Protein AF-A0A529M6H6-F1 (afdb_monomer)

Structure (mmCIF, N/CA/C/O backbone):
data_AF-A0A529M6H6-F1
#
_entry.id   AF-A0A529M6H6-F1
#
loop_
_atom_site.group_PDB
_atom_site.id
_atom_site.type_symbol
_atom_site.label_atom_id
_atom_site.label_alt_id
_atom_site.label_comp_id
_atom_site.label_asym_id
_atom_site.label_entity_id
_atom_site.label_seq_id
_atom_site.pdbx_PDB_ins_code
_atom_site.Cartn_x
_atom_site.Cartn_y
_atom_site.Cartn_z
_atom_site.occupancy
_atom_site.B_iso_or_equiv
_atom_site.auth_seq_id
_atom_site.auth_comp_id
_atom_site.auth_asym_id
_atom_site.auth_atom_id
_atom_site.pdbx_PDB_model_num
ATOM 1 N N . MET A 1 1 ? -3.872 4.250 39.320 1.00 46.34 1 MET A N 1
ATOM 2 C CA . MET A 1 1 ? -4.336 5.269 38.355 1.00 46.34 1 MET A CA 1
ATOM 3 C C . MET A 1 1 ? -3.209 5.560 37.369 1.00 46.34 1 MET A C 1
ATOM 5 O O . MET A 1 1 ? -2.452 6.499 37.569 1.00 46.34 1 MET A O 1
ATOM 9 N N . THR A 1 2 ? -3.024 4.729 36.340 1.00 52.19 2 THR A N 1
ATOM 10 C CA . THR A 1 2 ? -2.200 5.122 35.185 1.00 52.19 2 THR A CA 1
ATOM 11 C C . THR A 1 2 ? -2.924 6.279 34.513 1.00 52.19 2 THR A C 1
ATOM 13 O O . THR A 1 2 ? -4.027 6.103 34.002 1.00 52.19 2 THR A O 1
ATOM 16 N N . SER A 1 3 ? -2.361 7.476 34.642 1.00 50.75 3 SER A N 1
ATOM 17 C CA . SER A 1 3 ? -2.939 8.724 34.158 1.00 50.75 3 SER A CA 1
ATOM 18 C C . SER A 1 3 ? -3.350 8.577 32.693 1.00 50.75 3 SER A C 1
ATOM 20 O O . SER A 1 3 ? -2.564 8.108 31.871 1.00 50.75 3 SER A O 1
ATOM 22 N N . ALA A 1 4 ? -4.579 8.978 32.359 1.00 61.44 4 ALA A N 1
ATOM 23 C CA . ALA A 1 4 ? -5.117 8.929 30.996 1.00 61.44 4 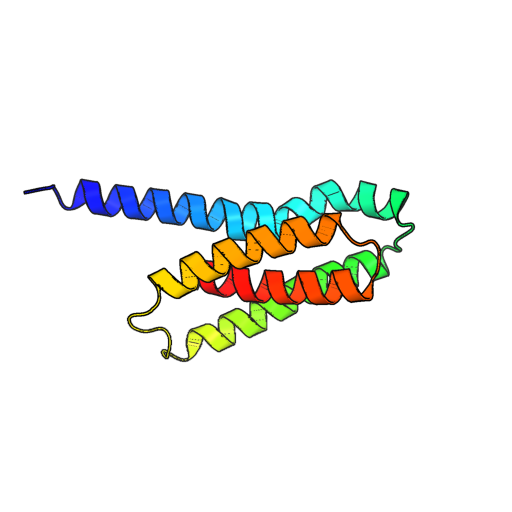ALA A CA 1
ATOM 24 C C . ALA A 1 4 ? -4.156 9.540 29.947 1.00 61.44 4 ALA A C 1
ATOM 26 O O . ALA A 1 4 ? -4.101 9.076 28.810 1.00 61.44 4 ALA A O 1
ATOM 27 N N . ASN A 1 5 ? -3.310 10.492 30.367 1.00 65.06 5 ASN A N 1
ATOM 28 C CA . ASN A 1 5 ? -2.222 11.075 29.577 1.00 65.06 5 ASN A CA 1
ATOM 29 C C . ASN A 1 5 ? -1.166 10.066 29.099 1.00 65.06 5 ASN A C 1
ATOM 31 O O . ASN A 1 5 ? -0.707 10.174 27.966 1.00 65.06 5 ASN A O 1
ATOM 35 N N . SER A 1 6 ? -0.776 9.077 29.913 1.00 67.31 6 SER A N 1
ATOM 36 C CA . SER A 1 6 ? 0.216 8.069 29.502 1.00 67.31 6 SER A CA 1
ATOM 37 C C . SER A 1 6 ? -0.331 7.175 28.387 1.00 67.31 6 SER A C 1
ATOM 39 O O . SER A 1 6 ? 0.386 6.834 27.448 1.00 67.31 6 SER A O 1
ATOM 41 N N . THR A 1 7 ? -1.622 6.846 28.448 1.00 82.25 7 THR A N 1
ATOM 42 C CA . THR A 1 7 ? -2.304 6.034 27.435 1.00 82.25 7 THR A CA 1
ATOM 43 C C . THR A 1 7 ? -2.513 6.812 26.134 1.00 82.25 7 THR A C 1
ATOM 45 O O . THR A 1 7 ? -2.234 6.280 25.061 1.00 82.25 7 THR A O 1
ATOM 48 N N . ALA A 1 8 ? -2.918 8.083 26.216 1.00 86.81 8 ALA A N 1
ATOM 49 C CA . ALA A 1 8 ? -3.062 8.948 25.044 1.00 86.81 8 ALA A CA 1
ATOM 50 C C . ALA A 1 8 ? -1.725 9.154 24.313 1.00 86.81 8 ALA A C 1
ATOM 52 O O . ALA A 1 8 ? -1.654 8.992 23.096 1.00 86.81 8 ALA A O 1
ATOM 53 N N . LEU A 1 9 ? -0.646 9.423 25.057 1.00 90.62 9 LEU A N 1
ATOM 54 C CA . LEU A 1 9 ? 0.689 9.597 24.483 1.00 90.62 9 LEU A CA 1
ATOM 55 C C . LEU A 1 9 ? 1.182 8.313 23.797 1.00 90.62 9 LEU A C 1
ATOM 57 O O . LEU A 1 9 ? 1.729 8.369 22.699 1.00 90.62 9 LEU A O 1
ATOM 61 N N . ARG A 1 10 ? 0.935 7.143 24.403 1.00 90.75 10 ARG A N 1
ATOM 62 C CA . ARG A 1 10 ? 1.257 5.841 23.794 1.00 90.75 10 ARG A CA 1
ATOM 63 C C . ARG A 1 10 ? 0.532 5.633 22.468 1.00 90.75 10 ARG A C 1
ATOM 65 O O . ARG A 1 10 ? 1.170 5.209 21.510 1.00 90.75 10 ARG A O 1
ATOM 72 N N . PHE A 1 11 ? -0.764 5.937 22.394 1.00 89.50 11 PHE A N 1
ATOM 73 C CA . PHE A 1 11 ? -1.509 5.819 21.138 1.00 89.50 11 PHE A CA 1
ATOM 74 C C . PHE A 1 11 ? -1.059 6.837 20.093 1.00 89.50 11 PHE A C 1
ATOM 76 O O . PHE A 1 11 ? -0.940 6.473 18.928 1.00 89.50 11 PHE A O 1
ATOM 83 N N . ALA A 1 12 ? -0.729 8.065 20.498 1.00 91.81 12 ALA A N 1
ATOM 84 C CA . ALA A 1 12 ? -0.184 9.070 19.590 1.00 91.81 12 ALA A CA 1
ATOM 85 C C . ALA A 1 12 ? 1.145 8.611 18.967 1.00 91.81 12 ALA A C 1
ATOM 87 O O . ALA A 1 12 ? 1.302 8.662 17.749 1.00 91.81 12 ALA A O 1
ATOM 88 N N . PHE A 1 13 ? 2.076 8.093 19.776 1.00 94.50 13 PHE A N 1
ATOM 89 C CA . PHE A 1 13 ? 3.333 7.537 19.265 1.00 94.50 13 PHE A CA 1
ATOM 90 C C . PHE A 1 13 ? 3.115 6.291 18.404 1.00 94.50 13 PHE A C 1
ATOM 92 O O . PHE A 1 13 ? 3.727 6.171 17.345 1.00 94.50 13 PHE A O 1
ATOM 99 N N . ALA A 1 14 ? 2.232 5.379 18.815 1.00 90.88 14 ALA A N 1
ATOM 100 C CA . ALA A 1 14 ? 1.916 4.193 18.025 1.00 90.88 14 ALA A CA 1
ATOM 101 C C . ALA A 1 14 ? 1.315 4.563 16.659 1.00 90.88 14 ALA A C 1
ATOM 103 O O . ALA A 1 14 ? 1.752 4.029 15.643 1.00 90.88 14 ALA A O 1
ATOM 104 N N . GLY A 1 15 ? 0.374 5.510 16.623 1.00 92.62 15 GLY A N 1
ATOM 105 C CA . GLY A 1 15 ? -0.215 6.027 15.388 1.00 92.62 15 GLY A CA 1
ATOM 106 C C . GLY A 1 15 ? 0.810 6.751 14.515 1.00 92.62 15 GLY A C 1
ATOM 107 O O . GLY A 1 15 ? 0.861 6.516 13.312 1.00 92.62 15 GLY A O 1
ATOM 108 N N . MET A 1 16 ? 1.691 7.558 15.113 1.00 93.88 16 MET A N 1
ATOM 109 C CA . MET A 1 16 ? 2.790 8.217 14.400 1.00 93.88 16 MET A CA 1
ATOM 110 C C . MET A 1 16 ? 3.714 7.199 13.720 1.00 93.88 16 MET A C 1
ATOM 112 O O . MET A 1 16 ? 4.018 7.344 12.537 1.00 93.88 16 MET A O 1
ATOM 116 N N . ILE A 1 17 ? 4.128 6.152 14.440 1.00 93.56 17 ILE A N 1
ATOM 117 C CA . ILE A 1 17 ? 4.973 5.082 13.894 1.00 93.56 17 ILE A CA 1
ATOM 118 C C . ILE A 1 17 ? 4.225 4.313 12.800 1.00 93.56 17 ILE A C 1
ATOM 120 O O . ILE A 1 17 ? 4.786 4.068 11.733 1.00 93.56 17 ILE A O 1
ATOM 124 N N . ALA A 1 18 ? 2.956 3.968 13.031 1.00 93.25 18 ALA A N 1
ATOM 125 C CA . ALA A 1 18 ? 2.136 3.269 12.047 1.00 93.25 18 ALA A CA 1
ATOM 126 C C . ALA A 1 18 ? 2.025 4.067 10.738 1.00 93.25 18 ALA A C 1
ATOM 128 O O . ALA A 1 18 ? 2.237 3.520 9.657 1.00 93.25 18 ALA A O 1
ATOM 129 N N . MET A 1 19 ? 1.791 5.375 10.836 1.00 92.94 19 MET A N 1
ATOM 130 C CA . MET A 1 19 ? 1.729 6.274 9.686 1.00 92.94 19 MET A CA 1
ATOM 131 C C . MET A 1 19 ? 3.083 6.439 8.992 1.00 92.94 19 MET A C 1
ATOM 133 O O . MET A 1 19 ? 3.143 6.417 7.762 1.00 92.94 19 MET A O 1
ATOM 137 N N . ALA A 1 20 ? 4.177 6.550 9.748 1.00 92.56 20 ALA A N 1
ATOM 138 C CA . ALA A 1 20 ? 5.522 6.607 9.180 1.00 92.56 20 ALA A CA 1
ATOM 139 C C . ALA A 1 20 ? 5.841 5.352 8.347 1.00 92.56 20 ALA A C 1
ATOM 141 O O . ALA A 1 20 ? 6.398 5.459 7.255 1.00 92.56 20 ALA A O 1
ATOM 142 N N . ILE A 1 21 ? 5.426 4.172 8.813 1.00 90.00 21 ILE A N 1
ATOM 143 C CA . ILE A 1 21 ? 5.608 2.915 8.080 1.00 90.00 21 ILE A CA 1
ATOM 144 C C . ILE A 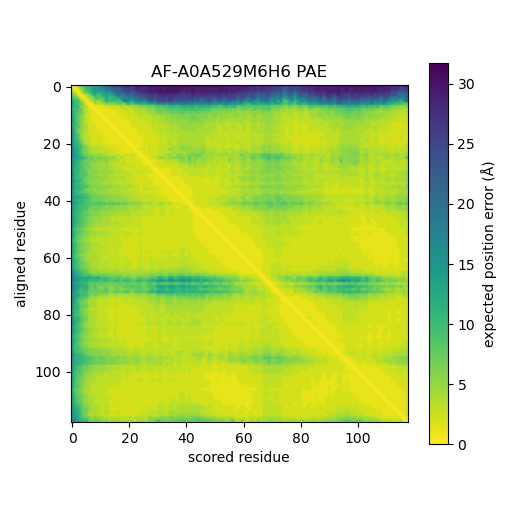1 21 ? 4.666 2.856 6.867 1.00 90.00 21 ILE A C 1
ATOM 146 O O . ILE A 1 21 ? 5.121 2.710 5.733 1.00 90.00 21 ILE A O 1
ATOM 150 N N . ALA A 1 22 ? 3.356 2.995 7.072 1.00 89.19 22 ALA A N 1
ATOM 151 C CA . ALA A 1 22 ? 2.372 2.765 6.014 1.00 89.19 22 ALA A CA 1
ATOM 152 C C . ALA A 1 22 ? 2.410 3.823 4.900 1.00 89.19 22 ALA A C 1
AT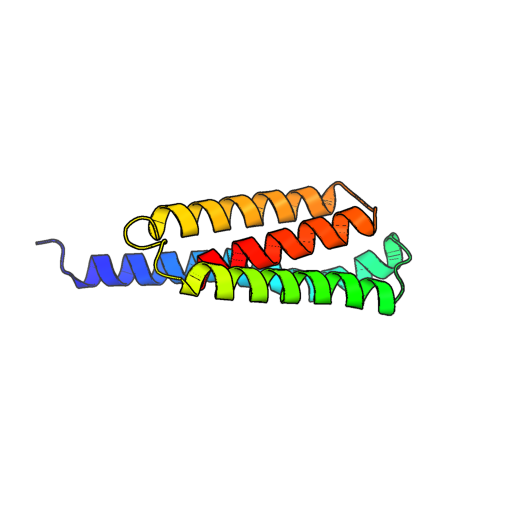OM 154 O O . ALA A 1 22 ? 2.269 3.478 3.724 1.00 89.19 22 ALA A O 1
ATOM 155 N N . MET A 1 23 ? 2.616 5.096 5.251 1.00 89.62 23 MET A N 1
ATOM 156 C CA . MET A 1 23 ? 2.677 6.199 4.285 1.00 89.62 23 MET A CA 1
ATOM 157 C C . MET A 1 23 ? 4.105 6.548 3.895 1.00 89.62 23 MET A C 1
ATOM 159 O O . MET A 1 23 ? 4.402 6.655 2.707 1.00 89.62 23 MET A O 1
ATOM 163 N N . GLY A 1 24 ? 4.996 6.710 4.874 1.00 88.50 24 GLY A N 1
ATOM 164 C CA . GLY A 1 24 ? 6.390 7.053 4.600 1.00 88.50 24 GLY A CA 1
ATOM 165 C C . GLY A 1 24 ? 7.059 5.972 3.758 1.00 88.50 24 GLY A C 1
ATOM 166 O O . GLY A 1 24 ? 7.469 6.238 2.630 1.00 88.50 24 GLY A O 1
ATOM 167 N N . ILE A 1 25 ? 7.085 4.737 4.262 1.00 84.06 25 ILE A N 1
ATOM 168 C CA . ILE A 1 25 ? 7.714 3.618 3.550 1.00 84.06 25 ILE A CA 1
ATOM 169 C C . ILE A 1 25 ? 6.811 3.097 2.428 1.00 84.06 25 ILE A C 1
ATOM 171 O O . ILE A 1 25 ? 7.248 3.002 1.285 1.00 84.06 25 ILE A O 1
ATOM 175 N N . GLY A 1 26 ? 5.542 2.802 2.711 1.00 82.44 26 GLY A N 1
ATOM 176 C CA . GLY A 1 26 ? 4.656 2.166 1.725 1.00 82.44 26 GLY A CA 1
ATOM 177 C C . GLY A 1 26 ? 4.348 3.012 0.480 1.00 82.44 26 GLY A C 1
ATOM 178 O O . GLY A 1 26 ? 4.127 2.460 -0.601 1.00 82.44 26 GLY A O 1
ATOM 179 N N . ARG A 1 27 ? 4.344 4.347 0.602 1.00 85.94 27 ARG A N 1
ATOM 180 C CA . ARG A 1 27 ? 3.957 5.261 -0.487 1.00 85.94 27 ARG A CA 1
ATOM 181 C C . ARG A 1 27 ? 5.081 6.202 -0.905 1.00 85.94 27 ARG A C 1
ATOM 183 O O . ARG A 1 27 ? 5.330 6.334 -2.102 1.00 85.94 27 ARG A O 1
ATOM 190 N N . PHE A 1 28 ? 5.743 6.865 0.042 1.00 86.94 28 PHE A N 1
ATOM 191 C CA . PHE A 1 28 ? 6.667 7.958 -0.282 1.00 86.94 28 PHE A CA 1
ATOM 192 C C . PHE A 1 28 ? 8.099 7.521 -0.591 1.00 86.94 28 PHE A C 1
ATOM 194 O O . PHE A 1 28 ? 8.766 8.219 -1.352 1.00 86.94 28 PHE A O 1
ATOM 201 N N . VAL A 1 29 ? 8.552 6.357 -0.113 1.00 88.19 29 VAL A N 1
ATOM 202 C CA . VAL A 1 29 ? 9.873 5.806 -0.482 1.00 88.19 29 VAL A CA 1
ATOM 203 C C . VAL A 1 29 ? 9.990 5.531 -1.980 1.00 88.19 29 VAL A C 1
ATOM 205 O O . VAL A 1 29 ? 11.094 5.569 -2.509 1.00 88.19 29 VAL A O 1
ATOM 208 N N . TYR A 1 30 ? 8.881 5.333 -2.697 1.00 88.44 30 TYR A N 1
ATOM 209 C CA . TYR A 1 30 ? 8.938 5.105 -4.139 1.00 88.44 30 TYR A CA 1
ATOM 210 C C . TYR A 1 30 ? 9.591 6.252 -4.918 1.00 88.44 30 TYR A C 1
ATOM 212 O O . TYR A 1 30 ? 10.353 6.008 -5.844 1.00 88.44 30 TYR A O 1
ATOM 220 N N . THR A 1 31 ? 9.313 7.501 -4.553 1.00 90.19 31 THR A N 1
ATOM 221 C CA . THR A 1 31 ? 9.803 8.667 -5.298 1.00 90.19 31 THR A CA 1
ATOM 222 C C . THR A 1 31 ? 11.335 8.746 -5.364 1.00 90.19 31 THR A C 1
ATOM 224 O O . THR A 1 31 ? 11.851 8.904 -6.468 1.00 90.19 31 THR A O 1
ATOM 227 N N . PRO A 1 32 ? 12.092 8.625 -4.253 1.00 92.31 32 PRO A N 1
ATOM 228 C CA . PRO A 1 32 ? 13.553 8.649 -4.312 1.00 92.31 32 PRO A CA 1
ATOM 229 C C . PRO A 1 32 ? 14.178 7.403 -4.954 1.00 92.31 32 PRO A C 1
ATOM 231 O O . PRO A 1 32 ? 15.257 7.523 -5.524 1.00 92.31 32 PRO A O 1
ATOM 234 N N . ILE A 1 33 ? 13.536 6.227 -4.892 1.00 91.69 33 ILE A N 1
ATOM 235 C CA . ILE A 1 33 ? 14.080 5.001 -5.516 1.00 91.69 33 ILE A CA 1
ATOM 236 C C . ILE A 1 33 ? 13.771 4.913 -7.015 1.00 91.69 33 ILE A C 1
ATOM 238 O O . ILE A 1 33 ? 14.476 4.226 -7.752 1.00 91.69 33 ILE A O 1
ATOM 242 N N . LEU A 1 34 ? 12.727 5.609 -7.476 1.00 92.12 34 LEU A N 1
ATOM 243 C CA . LEU A 1 34 ? 12.223 5.510 -8.841 1.00 92.12 34 LEU A CA 1
ATOM 244 C C . LEU A 1 34 ? 13.282 5.802 -9.919 1.00 92.12 34 LEU A C 1
ATOM 246 O O . LEU A 1 34 ? 13.351 5.022 -10.867 1.00 92.12 34 LEU A O 1
ATOM 250 N N . PRO A 1 35 ? 14.136 6.842 -9.812 1.00 93.38 35 PRO A N 1
ATOM 251 C CA . PRO A 1 35 ? 15.167 7.083 -10.819 1.00 93.38 35 PRO A CA 1
ATOM 252 C C . PRO A 1 35 ? 16.126 5.897 -10.984 1.00 93.38 35 PRO A C 1
ATOM 254 O O . PRO A 1 35 ? 16.459 5.549 -12.113 1.00 93.38 35 PRO A O 1
ATOM 257 N N . GLY A 1 36 ? 16.518 5.247 -9.880 1.00 93.75 36 GLY A N 1
ATOM 258 C CA . GLY A 1 36 ? 17.365 4.051 -9.908 1.00 93.75 36 GLY A CA 1
ATOM 259 C C . GLY A 1 36 ? 16.649 2.863 -10.546 1.00 93.75 36 GLY A C 1
ATOM 260 O O . GLY A 1 36 ? 17.173 2.257 -11.474 1.00 93.75 36 GLY A O 1
ATOM 261 N N . MET A 1 37 ? 15.396 2.613 -10.152 1.00 93.19 37 MET A N 1
ATOM 262 C CA . MET A 1 37 ? 14.572 1.568 -10.771 1.00 93.19 37 MET A CA 1
ATOM 263 C C . MET A 1 37 ? 14.403 1.768 -12.281 1.00 93.19 37 MET A C 1
ATOM 265 O O . MET A 1 37 ? 14.461 0.808 -13.039 1.00 93.19 37 MET A O 1
ATOM 269 N N . MET A 1 38 ? 14.181 3.005 -12.736 1.00 94.88 38 MET A N 1
ATOM 270 C CA . MET A 1 38 ? 14.035 3.299 -14.163 1.00 94.88 38 MET A CA 1
ATOM 271 C C . MET A 1 38 ? 15.326 3.042 -14.941 1.00 94.88 38 MET A C 1
ATOM 273 O O . MET A 1 38 ? 15.263 2.567 -16.073 1.00 94.88 38 MET A O 1
ATOM 277 N N . GLN A 1 39 ? 16.482 3.336 -14.342 1.00 94.31 39 GLN A N 1
ATOM 278 C CA . GLN A 1 39 ? 17.786 3.079 -14.952 1.00 94.31 39 GLN A CA 1
ATOM 279 C C . GLN A 1 39 ? 18.102 1.582 -15.021 1.00 94.31 39 GLN A C 1
ATOM 281 O O . GLN A 1 39 ? 18.517 1.109 -16.077 1.00 94.31 39 GLN A O 1
ATOM 286 N N . GLU A 1 40 ? 17.888 0.848 -13.928 1.00 93.50 40 GLU A N 1
ATOM 287 C CA . GLU A 1 40 ? 18.251 -0.571 -13.816 1.00 93.50 40 GLU A CA 1
ATOM 288 C C . GLU A 1 40 ? 17.269 -1.497 -14.543 1.00 93.50 40 GLU A C 1
ATOM 290 O O . GLU A 1 40 ? 17.686 -2.454 -15.186 1.00 93.50 40 GLU A O 1
ATOM 295 N N . LEU A 1 41 ? 15.969 -1.196 -14.487 1.00 92.88 41 LEU A N 1
ATOM 296 C CA . LEU A 1 41 ? 14.906 -2.038 -15.054 1.00 92.88 41 LEU A CA 1
ATOM 297 C C . LEU A 1 41 ? 14.398 -1.530 -16.410 1.00 92.88 41 LEU A C 1
ATOM 299 O O . LEU A 1 41 ? 13.397 -2.028 -16.924 1.00 92.88 41 LEU A O 1
ATOM 303 N N . HIS A 1 42 ? 15.053 -0.511 -16.975 1.00 92.12 42 HIS A N 1
ATOM 304 C CA . HIS A 1 42 ? 14.691 0.120 -18.249 1.00 92.12 42 HIS A CA 1
ATOM 305 C C . HIS A 1 42 ? 13.218 0.572 -18.332 1.00 92.12 42 HIS A C 1
ATOM 307 O O . HIS A 1 42 ? 12.602 0.530 -19.398 1.00 92.12 42 HIS A O 1
ATOM 313 N N . LEU A 1 43 ? 12.643 1.016 -17.208 1.00 93.31 43 LEU A N 1
ATOM 314 C CA . LEU A 1 43 ? 11.249 1.462 -17.151 1.00 93.31 43 LEU A CA 1
ATOM 315 C C . LEU A 1 43 ? 11.082 2.818 -17.835 1.00 93.31 43 LEU A C 1
ATOM 317 O O . LEU A 1 43 ? 11.826 3.769 -17.569 1.00 93.31 43 LEU A O 1
ATOM 321 N N . SER A 1 44 ? 10.044 2.945 -18.659 1.00 95.12 44 SER A N 1
ATOM 322 C CA . SER A 1 44 ? 9.669 4.240 -19.219 1.00 95.12 44 SER A CA 1
ATOM 323 C C . SER A 1 44 ? 9.011 5.146 -18.160 1.00 95.12 44 SER A C 1
ATOM 325 O O . SER A 1 44 ? 8.505 4.679 -17.135 1.00 95.12 44 SER A O 1
ATOM 327 N N . PRO A 1 45 ? 8.931 6.467 -18.395 1.00 93.69 45 PRO A N 1
ATOM 328 C CA . PRO A 1 45 ? 8.144 7.353 -17.536 1.00 93.69 45 PRO A CA 1
ATOM 329 C C . PRO A 1 45 ? 6.661 6.951 -17.442 1.00 93.69 45 PRO A C 1
ATOM 331 O O . PRO A 1 45 ? 6.029 7.150 -16.405 1.00 93.69 45 PRO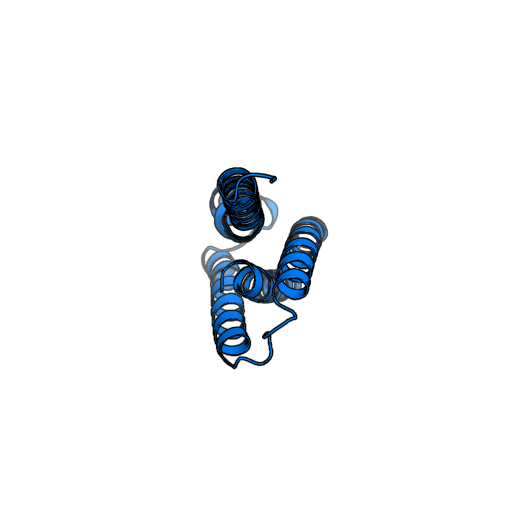 A O 1
ATOM 334 N N . ALA A 1 46 ? 6.103 6.364 -18.508 1.00 95.56 46 ALA A N 1
ATOM 335 C CA . ALA A 1 46 ? 4.726 5.875 -18.515 1.00 95.56 46 ALA A CA 1
ATOM 336 C C . ALA A 1 46 ? 4.558 4.670 -17.576 1.00 95.56 46 ALA A C 1
ATOM 338 O O . ALA A 1 46 ? 3.626 4.636 -16.775 1.00 95.56 46 ALA A O 1
ATOM 339 N N . ASP A 1 47 ? 5.502 3.730 -17.615 1.00 95.44 47 ASP A N 1
ATOM 340 C CA . ASP A 1 47 ? 5.565 2.559 -16.736 1.00 95.44 47 ASP A CA 1
ATOM 341 C C . ASP A 1 47 ? 5.624 2.954 -15.258 1.00 95.44 47 ASP A C 1
ATOM 343 O O . ASP A 1 47 ? 4.834 2.489 -14.432 1.00 95.44 47 ASP A O 1
ATOM 347 N N . ALA A 1 48 ? 6.505 3.900 -14.936 1.00 93.81 48 ALA A N 1
ATOM 348 C CA . ALA A 1 48 ? 6.603 4.488 -13.608 1.00 93.81 48 ALA A CA 1
ATOM 349 C C . ALA A 1 48 ? 5.272 5.105 -13.133 1.00 93.81 48 ALA A C 1
ATOM 351 O O . ALA A 1 48 ? 4.897 4.961 -11.960 1.00 93.81 48 ALA A O 1
ATOM 352 N N . GLY A 1 49 ? 4.557 5.767 -14.049 1.00 94.94 49 GLY A N 1
ATOM 353 C CA . GLY A 1 49 ? 3.235 6.348 -13.824 1.00 94.94 49 GLY A CA 1
ATOM 354 C C . GLY A 1 49 ? 2.148 5.302 -13.571 1.00 94.94 49 GLY A C 1
ATOM 355 O O . GLY A 1 49 ? 1.319 5.497 -12.677 1.00 94.94 49 GLY A O 1
ATOM 356 N N . TRP A 1 50 ? 2.176 4.170 -14.278 1.00 97.06 50 TRP A N 1
ATOM 357 C CA . TRP A 1 50 ? 1.263 3.049 -14.032 1.00 97.06 50 TRP A CA 1
ATOM 358 C C . TRP A 1 50 ? 1.465 2.438 -12.646 1.00 97.06 50 TRP A C 1
ATOM 360 O O . TRP A 1 50 ? 0.496 2.260 -11.905 1.00 97.06 50 TRP A O 1
ATOM 370 N N . ILE A 1 51 ? 2.718 2.204 -12.249 1.00 95.56 51 ILE A N 1
ATOM 371 C CA . ILE A 1 51 ? 3.076 1.683 -10.921 1.00 95.56 51 ILE A CA 1
ATOM 372 C C . ILE A 1 51 ? 2.598 2.631 -9.806 1.00 95.56 51 ILE A C 1
ATOM 374 O O . ILE A 1 51 ? 2.043 2.184 -8.798 1.00 95.56 51 ILE A O 1
ATOM 378 N N . ALA A 1 52 ? 2.770 3.946 -9.981 1.00 94.56 52 ALA A N 1
ATOM 379 C CA . ALA A 1 52 ? 2.272 4.940 -9.028 1.00 94.56 52 ALA A CA 1
ATOM 380 C C . ALA A 1 52 ? 0.735 4.968 -8.968 1.00 94.56 52 ALA A C 1
ATOM 382 O O . ALA A 1 52 ? 0.151 4.943 -7.882 1.00 94.56 52 ALA A O 1
ATOM 383 N N . SER A 1 53 ? 0.080 4.974 -10.131 1.00 96.31 53 SER A N 1
ATOM 384 C CA . SER A 1 53 ? -1.382 5.007 -10.249 1.00 96.31 53 SER A CA 1
ATOM 385 C C . SER A 1 53 ? -2.037 3.780 -9.621 1.00 96.31 53 SER A C 1
ATOM 387 O O . SER A 1 53 ? -3.047 3.914 -8.932 1.00 96.31 53 SER A O 1
ATOM 389 N N . ALA A 1 54 ? -1.434 2.598 -9.783 1.00 97.25 54 ALA A N 1
ATOM 390 C CA . ALA A 1 54 ? -1.910 1.368 -9.157 1.00 97.25 54 ALA A CA 1
ATOM 391 C C . ALA A 1 54 ? -1.978 1.497 -7.626 1.00 97.25 54 ALA A C 1
ATOM 393 O O . ALA A 1 54 ? -2.964 1.084 -7.015 1.00 97.25 54 ALA A O 1
ATOM 394 N N . ASN A 1 55 ? -0.979 2.135 -7.005 1.00 96.25 55 ASN A N 1
ATOM 395 C CA . ASN A 1 55 ? -0.980 2.386 -5.564 1.00 96.25 55 ASN A CA 1
ATOM 396 C C . ASN A 1 55 ? -2.110 3.327 -5.129 1.00 96.25 55 ASN A C 1
ATOM 398 O O . ASN A 1 55 ? -2.796 3.045 -4.147 1.00 96.25 55 ASN A O 1
ATOM 402 N N . TYR A 1 56 ? -2.345 4.410 -5.871 1.00 95.00 56 TYR A N 1
ATOM 403 C CA . TYR A 1 56 ? -3.440 5.339 -5.576 1.00 95.00 56 TYR A CA 1
ATOM 404 C C . TYR A 1 56 ? -4.815 4.706 -5.767 1.00 95.00 56 TYR A C 1
ATOM 406 O O . TYR A 1 56 ? -5.708 4.935 -4.952 1.00 95.00 56 TYR A O 1
ATOM 414 N N . LEU A 1 57 ? -4.973 3.870 -6.793 1.00 97.75 57 LEU A N 1
ATOM 415 C CA . LEU A 1 57 ? -6.205 3.126 -7.016 1.00 97.75 57 LEU A CA 1
ATOM 416 C C . LEU A 1 57 ? -6.481 2.150 -5.868 1.00 97.75 57 LEU A C 1
ATOM 418 O O . LEU A 1 57 ? -7.584 2.142 -5.327 1.00 97.75 57 LEU A O 1
ATOM 422 N N . GLY A 1 58 ? -5.482 1.367 -5.458 1.00 96.94 58 GLY A N 1
ATOM 423 C CA . GLY A 1 58 ? -5.625 0.442 -4.333 1.00 96.94 58 GLY A CA 1
ATOM 424 C C . GLY A 1 58 ? -5.987 1.162 -3.039 1.00 96.94 58 GLY A C 1
ATOM 425 O O . GLY A 1 58 ? -6.869 0.729 -2.303 1.00 96.94 58 GLY A O 1
ATOM 426 N N . TYR A 1 59 ? -5.370 2.315 -2.806 1.00 95.56 59 TYR A N 1
ATOM 427 C CA . TYR A 1 59 ? -5.673 3.153 -1.659 1.00 95.56 59 TYR A CA 1
ATOM 428 C C . TYR A 1 59 ? -7.110 3.691 -1.667 1.00 95.56 59 TYR A C 1
ATOM 430 O O . TYR A 1 59 ? -7.795 3.624 -0.647 1.00 95.56 59 TYR A O 1
ATOM 438 N N . LEU A 1 60 ? -7.596 4.170 -2.817 1.00 96.06 60 LEU A N 1
ATOM 439 C CA . LEU A 1 60 ? -8.988 4.597 -2.979 1.00 96.06 60 LEU A CA 1
ATOM 440 C C . LEU A 1 60 ? -9.958 3.449 -2.674 1.00 96.06 60 LEU A C 1
ATOM 442 O O . LEU A 1 60 ? -10.893 3.623 -1.894 1.00 96.06 60 LEU A O 1
ATOM 446 N N . VAL A 1 61 ? -9.714 2.269 -3.250 1.00 97.19 61 VAL A N 1
ATOM 447 C CA . VAL A 1 61 ? -10.530 1.071 -3.003 1.00 97.19 61 VAL A CA 1
ATOM 448 C C . VAL A 1 61 ? -10.514 0.699 -1.519 1.00 97.19 61 VAL A C 1
ATOM 450 O O . VAL A 1 61 ? -11.563 0.396 -0.955 1.00 97.19 61 VAL A O 1
ATOM 453 N N . GLY A 1 62 ? -9.353 0.767 -0.869 1.00 94.88 62 GLY A N 1
ATOM 454 C CA . GLY A 1 62 ? -9.203 0.441 0.548 1.00 94.88 62 GLY A CA 1
ATOM 455 C C . GLY A 1 62 ? -9.940 1.417 1.455 1.00 94.88 62 GLY A C 1
ATOM 456 O O . GLY A 1 62 ? -10.627 0.990 2.377 1.00 94.88 62 GLY A O 1
ATOM 457 N N . ALA A 1 63 ? -9.877 2.714 1.153 1.00 94.00 63 ALA A N 1
ATOM 458 C CA . ALA A 1 63 ? -10.600 3.738 1.900 1.00 94.00 63 ALA A CA 1
ATOM 459 C C . ALA A 1 63 ? -12.122 3.561 1.775 1.00 94.00 63 ALA A C 1
ATOM 461 O O . ALA A 1 63 ? -12.838 3.613 2.775 1.00 94.00 63 ALA A O 1
ATOM 462 N N . LEU A 1 64 ? -12.618 3.286 0.563 1.00 95.06 64 LEU A N 1
ATOM 463 C CA . LEU A 1 64 ? -14.035 2.988 0.335 1.00 95.06 64 LEU A CA 1
ATOM 464 C C . LEU A 1 64 ? -14.468 1.707 1.055 1.00 95.06 64 LEU A C 1
ATOM 466 O O .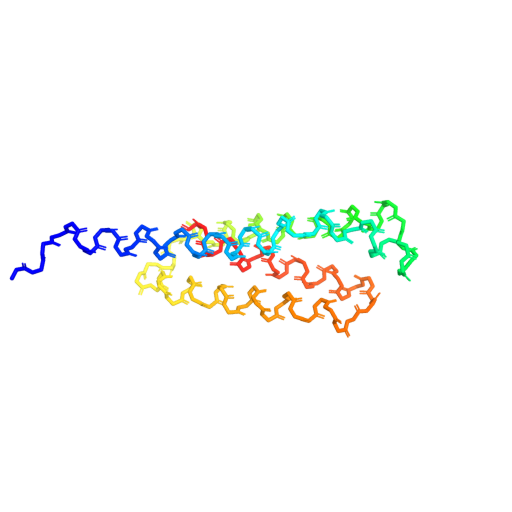 LEU A 1 64 ? -15.545 1.671 1.647 1.00 95.06 64 LEU A O 1
ATOM 470 N N . ALA A 1 65 ? -13.623 0.673 1.048 1.00 92.44 65 ALA A N 1
ATOM 471 C CA . ALA A 1 65 ? -13.885 -0.556 1.782 1.00 92.44 65 ALA A CA 1
ATOM 472 C C . ALA A 1 65 ? -13.945 -0.299 3.295 1.00 92.44 65 ALA A C 1
ATOM 474 O O . ALA A 1 65 ? -14.867 -0.778 3.950 1.00 92.44 65 ALA A O 1
ATOM 475 N N . ALA A 1 66 ? -13.016 0.480 3.853 1.00 89.88 66 ALA A N 1
ATOM 476 C CA . ALA A 1 66 ? -12.978 0.812 5.278 1.00 89.88 66 ALA A CA 1
ATOM 477 C C . ALA A 1 66 ? -14.187 1.653 5.735 1.00 89.88 66 ALA A C 1
ATOM 479 O O . ALA A 1 66 ? -14.666 1.484 6.857 1.00 89.88 66 ALA A O 1
ATOM 480 N N . ALA A 1 67 ? -14.742 2.495 4.857 1.00 87.81 67 ALA A N 1
ATOM 481 C CA . ALA A 1 67 ? -15.867 3.380 5.173 1.00 87.81 67 ALA A CA 1
ATOM 482 C C . ALA A 1 67 ? -17.178 2.648 5.540 1.00 87.81 67 ALA A C 1
ATOM 484 O O . ALA A 1 67 ? -18.071 3.245 6.137 1.00 87.81 67 ALA A O 1
ATOM 485 N N . GLY A 1 68 ? -17.310 1.356 5.218 1.00 82.88 68 GLY A N 1
ATOM 486 C CA . GLY A 1 68 ? -18.546 0.584 5.404 1.00 82.88 68 GLY A CA 1
ATOM 487 C C . GLY A 1 68 ? -18.888 0.174 6.844 1.00 82.88 68 GLY A C 1
ATOM 488 O O . GLY A 1 68 ? -19.807 -0.618 7.032 1.00 82.88 68 GLY A O 1
ATOM 489 N N . GLY A 1 69 ? -18.146 0.623 7.862 1.00 80.94 69 GLY A N 1
ATOM 490 C CA . GLY A 1 69 ? -18.458 0.389 9.284 1.00 80.94 69 GLY A CA 1
ATOM 491 C C . GLY A 1 69 ? -18.270 -1.049 9.801 1.00 80.94 69 GLY A C 1
ATOM 492 O O . GLY A 1 69 ? -18.275 -1.262 11.010 1.00 80.94 69 GLY A O 1
ATOM 493 N N . TRP A 1 70 ? -18.028 -2.030 8.925 1.00 87.88 70 TRP A N 1
ATOM 494 C CA . TRP A 1 70 ? -17.795 -3.445 9.272 1.00 87.88 70 TRP A CA 1
ATOM 495 C C . TRP A 1 70 ? -16.547 -3.682 10.137 1.00 87.88 70 TRP A C 1
ATOM 497 O O . TRP A 1 70 ? -16.407 -4.732 10.763 1.00 87.88 70 TRP A O 1
ATOM 507 N N . ALA A 1 71 ? -15.633 -2.713 10.150 1.00 84.31 71 ALA A N 1
ATOM 508 C CA . ALA A 1 71 ? -14.394 -2.745 10.911 1.00 84.31 71 ALA A CA 1
ATOM 509 C C . ALA A 1 71 ? -14.587 -2.460 12.413 1.00 84.31 71 ALA A C 1
ATOM 511 O O . ALA A 1 71 ? -13.624 -2.612 13.167 1.00 84.31 71 ALA A O 1
ATOM 512 N N . HIS A 1 72 ? -15.799 -2.085 12.852 1.00 85.25 72 HIS A N 1
ATOM 513 C CA . HIS A 1 72 ? -16.088 -1.802 14.260 1.00 85.25 72 HIS A CA 1
ATOM 514 C C . HIS A 1 72 ? -15.697 -2.979 15.167 1.00 85.25 72 HIS A C 1
ATOM 516 O O . HIS A 1 72 ? -16.134 -4.116 14.969 1.00 85.25 72 HIS A O 1
ATOM 522 N N . GLY A 1 73 ? -14.858 -2.708 16.166 1.00 86.94 73 GLY A N 1
ATOM 523 C CA . GLY A 1 73 ? -14.323 -3.700 17.102 1.00 86.94 73 GLY A CA 1
ATOM 524 C C . GLY A 1 73 ? -13.159 -4.546 16.564 1.00 86.94 73 GLY A C 1
ATOM 525 O O . GLY A 1 73 ? -12.665 -5.426 17.275 1.00 86.94 73 GLY A O 1
ATOM 526 N N . ARG A 1 74 ? -12.707 -4.319 15.323 1.00 90.25 74 ARG A N 1
ATOM 527 C CA . ARG A 1 74 ? -11.574 -5.025 14.685 1.00 90.25 74 ARG A CA 1
ATOM 528 C C . ARG A 1 74 ? -10.484 -4.070 14.193 1.00 90.25 74 ARG A C 1
ATOM 530 O O . ARG A 1 74 ? -9.528 -4.521 13.564 1.00 90.25 74 ARG A O 1
ATOM 537 N N . GLU A 1 75 ? -10.572 -2.787 14.526 1.00 89.44 75 GLU A N 1
ATOM 538 C CA . GLU A 1 75 ? -9.719 -1.701 14.028 1.00 89.44 75 GLU A CA 1
ATOM 539 C C . GLU A 1 75 ? -8.242 -1.988 14.305 1.00 89.44 75 GLU A C 1
ATOM 541 O O . GLU A 1 75 ? -7.407 -1.953 13.406 1.00 89.44 75 GLU A O 1
ATOM 546 N N . ARG A 1 76 ? -7.914 -2.387 15.542 1.00 90.00 76 ARG A N 1
ATOM 547 C CA . ARG A 1 76 ? -6.532 -2.717 15.923 1.00 90.00 76 ARG A CA 1
ATOM 548 C C . ARG A 1 76 ? -5.967 -3.882 15.109 1.00 90.00 76 ARG A C 1
ATOM 550 O O . ARG A 1 76 ? -4.788 -3.871 14.763 1.00 90.00 76 ARG A O 1
ATOM 557 N N . LEU A 1 77 ? -6.778 -4.907 14.850 1.00 93.00 77 LEU A N 1
ATOM 558 C CA . LEU A 1 77 ? -6.345 -6.072 14.081 1.00 93.00 77 LEU A CA 1
ATOM 559 C C . LEU A 1 77 ? -6.130 -5.696 12.615 1.00 93.00 77 LEU A C 1
ATOM 561 O O . LEU A 1 77 ? -5.116 -6.086 12.047 1.00 93.00 77 LEU A O 1
ATOM 565 N N . LEU A 1 78 ? -7.039 -4.912 12.033 1.00 93.12 78 LEU A N 1
ATOM 566 C CA . LEU A 1 78 ? -6.936 -4.436 10.654 1.00 93.12 78 LEU A CA 1
ATOM 567 C C . LEU A 1 78 ? -5.735 -3.508 10.459 1.00 93.12 78 LEU A C 1
ATOM 569 O O . LEU A 1 78 ? -4.986 -3.697 9.506 1.00 93.12 78 LEU A O 1
ATOM 573 N N . MET A 1 79 ? -5.478 -2.599 11.402 1.00 92.75 79 MET A N 1
ATOM 574 C CA . MET A 1 79 ? -4.296 -1.735 11.392 1.00 92.75 79 MET A CA 1
ATOM 575 C C . MET A 1 79 ? -2.996 -2.556 11.417 1.00 92.75 79 MET A C 1
ATOM 577 O O . MET A 1 79 ? -2.090 -2.324 10.618 1.00 92.75 79 MET A O 1
ATOM 581 N N . LEU A 1 80 ? -2.888 -3.542 12.316 1.00 94.00 80 LEU A N 1
ATOM 582 C CA . LEU A 1 80 ? -1.697 -4.396 12.408 1.00 94.00 80 LEU A CA 1
ATOM 583 C C . LEU A 1 80 ? -1.537 -5.306 11.184 1.00 94.00 80 LEU A C 1
ATOM 585 O O . LEU A 1 80 ? -0.417 -5.494 10.710 1.00 94.00 80 LEU A O 1
ATOM 589 N N . ALA A 1 81 ? -2.639 -5.843 10.657 1.00 94.69 81 ALA A N 1
ATOM 590 C CA . ALA A 1 81 ? -2.634 -6.626 9.428 1.00 94.69 81 ALA A CA 1
ATOM 591 C C . ALA A 1 81 ? -2.205 -5.772 8.227 1.00 94.69 81 ALA A C 1
ATOM 593 O O . ALA A 1 81 ? -1.383 -6.223 7.434 1.00 94.69 81 ALA A O 1
ATOM 594 N N . GLY A 1 82 ? -2.690 -4.530 8.133 1.00 93.88 82 GLY A N 1
ATOM 595 C CA . GLY A 1 82 ? -2.281 -3.557 7.121 1.00 93.88 82 GLY A CA 1
ATOM 596 C C . GLY A 1 82 ? -0.789 -3.245 7.199 1.00 93.88 82 GLY A C 1
ATOM 597 O O . GLY A 1 82 ? -0.099 -3.334 6.190 1.00 93.88 82 GLY A O 1
ATOM 598 N N . LEU A 1 83 ? -0.253 -2.993 8.399 1.00 94.19 83 LEU A N 1
ATOM 599 C CA . LEU A 1 83 ? 1.188 -2.792 8.603 1.00 94.19 83 LEU A CA 1
ATOM 600 C C . LEU A 1 83 ? 2.020 -4.009 8.178 1.00 94.19 83 LEU A C 1
ATOM 602 O O . LEU A 1 83 ? 3.015 -3.856 7.468 1.00 94.19 83 LEU A O 1
ATOM 606 N N . GLY A 1 84 ? 1.608 -5.210 8.593 1.00 95.06 84 GLY A N 1
ATOM 607 C CA . GLY A 1 84 ? 2.277 -6.453 8.209 1.00 95.06 84 GLY A CA 1
ATOM 608 C C . GLY A 1 84 ? 2.242 -6.679 6.698 1.00 95.06 84 GLY A C 1
ATOM 609 O O . GLY A 1 84 ? 3.272 -6.981 6.096 1.00 95.06 84 GLY A O 1
ATOM 610 N N . ALA A 1 85 ? 1.085 -6.459 6.071 1.00 94.81 85 ALA A N 1
ATOM 611 C CA . ALA A 1 85 ? 0.924 -6.557 4.627 1.00 94.81 85 ALA A CA 1
ATOM 612 C C . ALA A 1 85 ? 1.805 -5.540 3.891 1.00 94.81 85 ALA A C 1
ATOM 614 O O . ALA A 1 85 ? 2.519 -5.928 2.971 1.00 94.81 85 ALA A O 1
ATOM 615 N N . SER A 1 86 ? 1.831 -4.272 4.316 1.00 92.75 86 SER A N 1
ATOM 616 C CA . SER A 1 86 ? 2.683 -3.244 3.706 1.00 92.75 86 SER A CA 1
ATOM 617 C C . SER A 1 86 ? 4.170 -3.595 3.803 1.00 92.75 86 SER A C 1
ATOM 619 O O . SER A 1 86 ? 4.895 -3.407 2.829 1.00 92.75 86 SER A O 1
ATOM 621 N N . ALA A 1 87 ? 4.626 -4.155 4.929 1.00 92.81 87 ALA A N 1
ATOM 622 C CA . ALA A 1 87 ? 6.012 -4.600 5.084 1.00 92.81 87 ALA A CA 1
ATOM 623 C C . ALA A 1 87 ? 6.359 -5.772 4.146 1.00 92.81 87 ALA A C 1
ATOM 625 O O . ALA A 1 87 ? 7.382 -5.736 3.462 1.00 92.81 87 ALA A O 1
ATOM 626 N N . VAL A 1 88 ? 5.491 -6.788 4.071 1.00 95.19 88 VAL A N 1
ATOM 627 C CA . VAL A 1 88 ? 5.683 -7.944 3.178 1.00 95.19 88 VAL A CA 1
ATOM 628 C C . VAL A 1 88 ? 5.663 -7.513 1.712 1.00 95.19 88 VAL A C 1
ATOM 630 O O . VAL A 1 88 ? 6.533 -7.912 0.945 1.00 95.19 88 VAL A O 1
ATOM 633 N N . LEU A 1 89 ? 4.711 -6.668 1.319 1.00 94.56 89 LEU A N 1
ATOM 634 C CA . LEU A 1 89 ? 4.586 -6.175 -0.053 1.00 94.56 89 LEU A CA 1
ATOM 635 C C . LEU A 1 89 ? 5.778 -5.302 -0.457 1.00 94.56 89 LEU A C 1
ATOM 637 O O . LEU A 1 89 ? 6.252 -5.419 -1.585 1.00 94.56 89 LEU A O 1
ATOM 641 N N . ALA A 1 90 ? 6.305 -4.483 0.459 1.00 91.94 90 ALA A N 1
ATOM 642 C CA . ALA A 1 90 ? 7.535 -3.732 0.222 1.00 91.94 90 ALA A CA 1
ATOM 643 C C . ALA A 1 90 ? 8.733 -4.666 -0.017 1.00 91.94 90 ALA A C 1
ATOM 645 O O . ALA A 1 90 ? 9.492 -4.446 -0.958 1.00 91.94 90 ALA A O 1
ATOM 646 N N . ALA A 1 91 ? 8.870 -5.735 0.774 1.00 92.88 91 ALA A N 1
ATOM 647 C CA . ALA A 1 91 ? 9.925 -6.729 0.577 1.00 92.88 91 ALA A CA 1
ATOM 648 C C . ALA A 1 91 ? 9.773 -7.486 -0.755 1.00 92.88 91 ALA A C 1
ATOM 650 O O . ALA A 1 91 ? 10.749 -7.641 -1.483 1.00 92.88 91 ALA A O 1
ATOM 651 N N . LEU A 1 92 ? 8.551 -7.902 -1.110 1.00 94.31 92 LEU A N 1
ATOM 652 C CA . LEU A 1 92 ? 8.260 -8.589 -2.376 1.00 94.31 92 LEU A CA 1
ATOM 653 C C . LEU A 1 92 ? 8.597 -7.736 -3.602 1.00 94.31 92 LEU A C 1
ATOM 655 O O . LEU A 1 92 ? 8.979 -8.279 -4.635 1.00 94.31 92 LEU A O 1
ATOM 659 N N . MET A 1 93 ? 8.483 -6.412 -3.486 1.00 91.75 93 MET A N 1
ATOM 660 C CA . MET A 1 93 ? 8.829 -5.484 -4.561 1.00 91.75 93 MET A CA 1
ATOM 661 C C . MET A 1 93 ? 10.319 -5.570 -4.930 1.00 91.75 93 MET A C 1
ATOM 663 O O . MET A 1 93 ? 10.659 -5.456 -6.097 1.00 91.75 93 MET A O 1
ATOM 667 N N . GLY A 1 94 ? 11.195 -5.865 -3.964 1.00 91.00 94 GLY A N 1
ATOM 668 C CA . GLY A 1 94 ? 12.626 -6.081 -4.209 1.00 91.00 94 GLY A CA 1
ATOM 669 C C . GLY A 1 94 ? 12.993 -7.477 -4.728 1.00 91.00 94 GLY A C 1
ATOM 670 O O . GLY A 1 94 ? 14.169 -7.738 -4.954 1.00 91.00 94 GLY A O 1
ATOM 671 N N . LEU A 1 95 ? 12.025 -8.389 -4.884 1.00 94.00 95 LEU A N 1
ATOM 672 C CA . LEU A 1 95 ? 12.252 -9.773 -5.334 1.00 94.00 95 LEU A CA 1
ATOM 673 C C . LEU A 1 95 ? 11.762 -10.027 -6.766 1.00 94.00 95 LEU A C 1
ATOM 675 O O . LEU A 1 95 ? 11.764 -11.167 -7.231 1.00 94.00 95 LEU A O 1
ATOM 679 N N . THR A 1 96 ? 11.282 -8.994 -7.455 1.00 93.06 96 THR A N 1
ATOM 680 C CA . THR A 1 96 ? 10.713 -9.110 -8.795 1.00 93.06 96 THR A CA 1
ATOM 681 C C . THR A 1 96 ? 11.066 -7.900 -9.642 1.00 93.06 96 THR A C 1
ATOM 683 O O . THR A 1 96 ? 11.237 -6.799 -9.134 1.00 93.06 96 THR A O 1
ATOM 686 N N . GLU A 1 97 ? 11.127 -8.114 -10.949 1.00 92.94 97 GLU A N 1
ATOM 687 C CA . GLU A 1 97 ? 11.380 -7.078 -11.955 1.00 92.94 97 GLU A CA 1
ATOM 688 C C . GLU A 1 97 ? 10.207 -6.964 -12.943 1.00 92.94 97 GLU A C 1
ATOM 690 O O . GLU A 1 97 ? 10.196 -6.134 -13.850 1.00 92.94 97 GLU A O 1
ATOM 695 N N . ALA A 1 98 ? 9.186 -7.813 -12.783 1.00 94.12 98 ALA A N 1
ATOM 696 C CA . ALA A 1 98 ? 8.074 -7.894 -13.712 1.00 94.12 98 ALA A CA 1
ATOM 697 C C . ALA A 1 98 ? 7.071 -6.756 -13.478 1.00 94.12 98 ALA A C 1
ATOM 699 O O . ALA A 1 98 ? 6.508 -6.618 -12.390 1.00 94.12 98 ALA A O 1
ATOM 700 N N . MET A 1 99 ? 6.741 -6.014 -14.540 1.00 93.81 99 MET A N 1
ATOM 701 C CA . MET A 1 99 ? 5.760 -4.921 -14.494 1.00 93.81 99 MET A CA 1
ATOM 702 C C . MET A 1 99 ? 4.421 -5.345 -13.873 1.00 93.81 99 MET A C 1
ATOM 704 O O . MET A 1 99 ? 3.905 -4.683 -12.976 1.00 93.81 99 MET A O 1
ATOM 708 N N . ALA A 1 100 ? 3.868 -6.485 -14.297 1.00 95.56 100 ALA A N 1
ATOM 709 C CA . ALA A 1 100 ? 2.606 -6.989 -13.757 1.00 95.56 100 ALA A CA 1
ATOM 710 C C . ALA A 1 100 ? 2.677 -7.244 -12.239 1.00 95.56 100 ALA A C 1
ATOM 712 O O . ALA A 1 100 ? 1.719 -6.954 -11.518 1.00 95.56 100 ALA A O 1
ATOM 713 N N . ALA A 1 101 ? 3.823 -7.728 -11.746 1.00 95.69 101 ALA A N 1
ATOM 714 C CA . ALA A 1 101 ? 4.048 -7.923 -10.321 1.00 95.69 101 ALA A CA 1
ATOM 715 C C . ALA A 1 101 ? 4.124 -6.576 -9.590 1.00 95.69 101 ALA A C 1
ATOM 717 O O . ALA A 1 101 ? 3.472 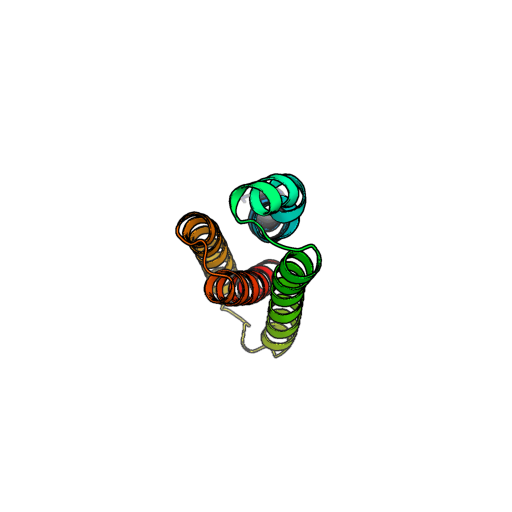-6.421 -8.559 1.00 95.69 101 ALA A O 1
ATOM 718 N N . PHE A 1 102 ? 4.807 -5.570 -10.148 1.00 95.06 102 PHE A N 1
ATOM 719 C CA . PHE A 1 102 ? 4.817 -4.223 -9.571 1.00 95.06 102 PHE A CA 1
ATOM 720 C C . PHE A 1 102 ? 3.421 -3.615 -9.467 1.00 95.06 102 PHE A C 1
ATOM 722 O O . PHE A 1 102 ? 3.081 -3.074 -8.415 1.00 95.06 102 PHE A O 1
ATOM 729 N N . LEU A 1 103 ? 2.590 -3.735 -10.504 1.00 97.19 103 LEU A N 1
ATOM 730 C CA . LEU A 1 103 ? 1.217 -3.224 -10.473 1.00 97.19 103 LEU A CA 1
ATOM 731 C C . LEU A 1 103 ? 0.389 -3.902 -9.375 1.00 97.19 103 LEU A C 1
ATOM 733 O O . LEU A 1 103 ? -0.250 -3.213 -8.577 1.00 97.19 103 LEU A O 1
ATOM 737 N N . ALA A 1 104 ? 0.443 -5.235 -9.291 1.00 97.69 104 ALA A N 1
ATOM 738 C CA . ALA A 1 104 ? -0.283 -5.996 -8.277 1.00 97.69 104 ALA A CA 1
ATOM 739 C C . ALA A 1 104 ? 0.198 -5.663 -6.856 1.00 97.69 104 ALA A C 1
ATOM 741 O O . ALA A 1 104 ? -0.614 -5.341 -5.986 1.00 97.69 104 ALA A O 1
ATOM 742 N N . ILE A 1 105 ? 1.516 -5.672 -6.630 1.00 96.31 105 ILE A N 1
ATOM 743 C CA . ILE A 1 105 ? 2.127 -5.344 -5.336 1.00 96.31 105 ILE A CA 1
ATOM 744 C C . ILE A 1 105 ? 1.736 -3.929 -4.919 1.00 96.31 105 ILE A C 1
ATOM 746 O O . ILE A 1 105 ? 1.313 -3.714 -3.784 1.00 96.31 105 ILE A O 1
ATOM 750 N N . ARG A 1 106 ? 1.830 -2.954 -5.830 1.00 95.75 106 ARG A N 1
ATOM 751 C CA . ARG A 1 106 ? 1.515 -1.560 -5.512 1.00 95.75 106 ARG A CA 1
ATOM 752 C C . ARG A 1 106 ? 0.048 -1.324 -5.239 1.00 95.75 106 ARG A C 1
ATOM 754 O 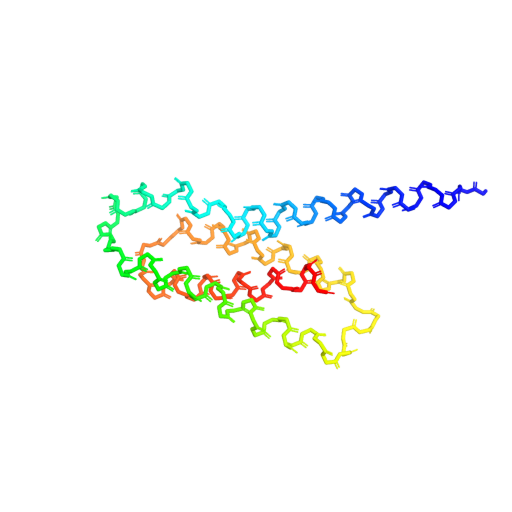O . ARG A 1 106 ? -0.250 -0.569 -4.312 1.00 95.75 106 ARG A O 1
ATOM 761 N N . PHE A 1 107 ? -0.836 -1.967 -5.991 1.00 97.62 107 PHE A N 1
ATOM 762 C CA . PHE A 1 107 ? -2.267 -1.935 -5.726 1.00 97.62 107 PHE A CA 1
ATOM 763 C C . PHE A 1 107 ? -2.580 -2.483 -4.329 1.00 97.62 107 PHE A C 1
ATOM 765 O O . PHE A 1 107 ? -3.199 -1.792 -3.520 1.00 97.62 107 PHE A O 1
ATOM 772 N N . LEU A 1 108 ? -2.075 -3.675 -3.998 1.00 97.12 108 LEU A N 1
ATOM 773 C CA . LEU A 1 108 ? -2.283 -4.281 -2.681 1.00 97.12 108 LEU A CA 1
ATOM 774 C C . LEU A 1 108 ? -1.653 -3.454 -1.552 1.00 97.12 108 LEU A C 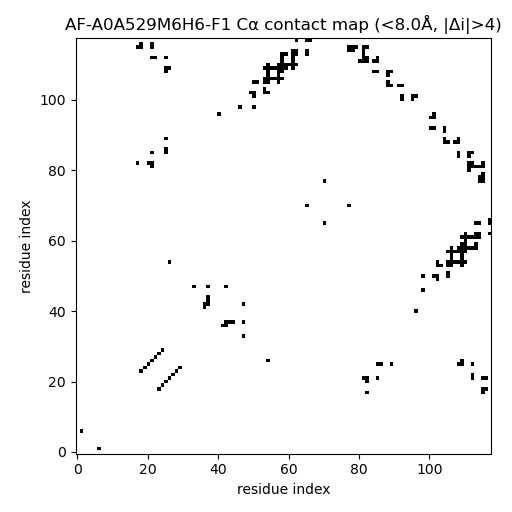1
ATOM 776 O O . LEU A 1 108 ? -2.241 -3.340 -0.480 1.00 97.12 108 LEU A O 1
ATOM 780 N N . ALA A 1 109 ? -0.500 -2.826 -1.794 1.00 95.69 109 ALA A N 1
ATOM 781 C CA . ALA A 1 109 ? 0.149 -1.962 -0.810 1.00 95.69 109 ALA A CA 1
ATOM 782 C C . ALA A 1 109 ? -0.682 -0.699 -0.549 1.00 95.69 109 ALA A C 1
ATOM 784 O O . ALA A 1 109 ? -0.815 -0.273 0.594 1.00 95.69 109 ALA A O 1
ATOM 785 N N . GLY A 1 110 ? -1.293 -0.130 -1.594 1.00 96.00 110 GLY A N 1
ATOM 786 C CA . GLY A 1 110 ? -2.229 0.985 -1.460 1.00 96.00 110 GLY A CA 1
ATOM 787 C C . GLY A 1 110 ? -3.447 0.599 -0.62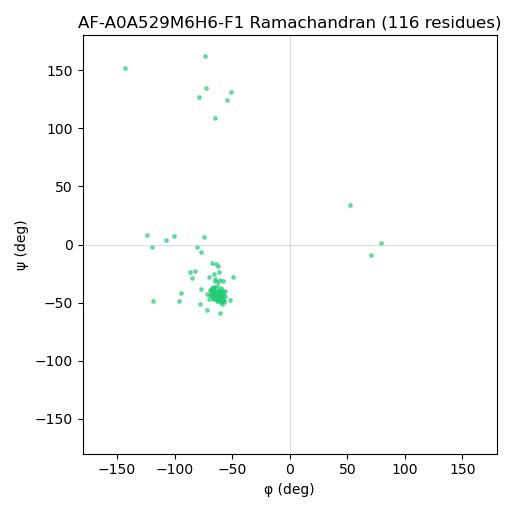5 1.00 96.00 110 GLY A C 1
ATOM 788 O O . GLY A 1 110 ? -3.795 1.311 0.317 1.00 96.00 110 GLY A O 1
ATOM 789 N N . LEU A 1 111 ? -4.038 -0.562 -0.927 1.00 96.44 111 LEU A N 1
ATOM 790 C CA . LEU A 1 111 ? -5.171 -1.123 -0.190 1.00 96.44 111 LEU A CA 1
ATOM 791 C C . LEU A 1 111 ? -4.839 -1.307 1.298 1.00 96.44 111 LEU A C 1
ATOM 793 O O . LEU A 1 111 ? -5.591 -0.854 2.157 1.00 96.44 111 LEU A O 1
ATOM 797 N N . ALA A 1 112 ? -3.696 -1.926 1.605 1.00 95.06 112 ALA A N 1
ATOM 798 C CA . ALA A 1 112 ? -3.239 -2.158 2.973 1.00 95.06 112 ALA A CA 1
ATOM 799 C C . ALA A 1 112 ? -2.986 -0.847 3.734 1.00 95.06 112 ALA A C 1
ATOM 801 O O . ALA A 1 112 ? -3.448 -0.696 4.865 1.00 95.06 112 ALA A O 1
ATOM 802 N N . SER A 1 113 ? -2.318 0.128 3.106 1.00 93.81 113 SER A N 1
ATOM 803 C CA . SER A 1 113 ? -2.038 1.428 3.727 1.00 93.81 113 SER A CA 1
ATOM 804 C C . SER A 1 113 ? -3.302 2.247 4.008 1.00 93.81 113 SER A C 1
ATOM 806 O O . SER A 1 113 ? -3.290 3.066 4.928 1.00 93.81 113 SER A O 1
ATOM 808 N N . ALA A 1 114 ? -4.397 2.029 3.272 1.00 93.31 114 ALA A N 1
ATOM 809 C CA . ALA A 1 114 ? -5.674 2.672 3.570 1.00 93.31 114 ALA A CA 1
ATOM 810 C C . ALA A 1 114 ? -6.234 2.225 4.930 1.00 93.31 114 ALA A C 1
ATOM 812 O O . ALA A 1 114 ? -6.608 3.078 5.724 1.00 93.31 114 ALA A O 1
ATOM 813 N N . PHE A 1 115 ? -6.185 0.926 5.246 1.00 91.56 115 PHE A N 1
ATOM 814 C CA . PHE A 1 115 ? -6.635 0.380 6.540 1.00 91.56 115 PHE A CA 1
ATOM 815 C C . PHE A 1 115 ? -5.772 0.786 7.741 1.00 91.56 115 PHE A C 1
ATOM 817 O O . PHE A 1 115 ? -6.176 0.592 8.883 1.00 91.56 115 PHE A O 1
ATOM 824 N N . VAL A 1 116 ? -4.561 1.297 7.503 1.00 91.12 116 VAL A N 1
ATOM 825 C CA . VAL A 1 116 ? -3.717 1.850 8.572 1.00 91.12 116 VAL A CA 1
ATOM 826 C C . VAL A 1 116 ? -4.063 3.314 8.848 1.00 91.12 116 VAL A C 1
ATOM 828 O O . VAL A 1 116 ? -3.869 3.779 9.968 1.00 91.12 116 VAL A O 1
ATOM 831 N N . MET A 1 117 ? -4.543 4.045 7.837 1.00 87.94 117 MET A N 1
ATOM 832 C CA . MET A 1 117 ? -4.822 5.476 7.952 1.00 87.94 117 MET A CA 1
ATOM 833 C C . MET A 1 117 ? -6.278 5.794 8.309 1.00 87.94 117 MET A C 1
ATOM 835 O O . MET A 1 117 ? -6.511 6.740 9.060 1.00 87.94 117 MET A O 1
ATOM 839 N N . VAL A 1 118 ? -7.227 5.079 7.701 1.00 84.31 118 VAL A N 1
ATOM 840 C CA . VAL A 1 118 ? -8.678 5.289 7.846 1.00 84.31 118 VAL A CA 1
ATOM 841 C C . VAL A 1 118 ? -9.191 4.511 9.046 1.00 84.31 118 VAL A C 1
ATOM 843 O O . VAL A 1 118 ? -9.894 5.135 9.868 1.00 84.31 118 VAL A O 1
#

Sequence (118 aa):
MTSANSTALRFAFAGMIAMAIAMGIGRFVYTPILPGMMQELHLSPADAGWIASANYLGYLVGALAAAGGWAHGRERLLMLAGLGASAVLAALMGLTEAMAAFLAIRFLAGLASAFVMV

Nearest PDB structures (foldseek):
  7lo8-assembly1_Z  TM=7.877E-01  e=9.406E-02  Staphylococcus aureus
  8tth-assembly1_A  TM=8.605E-01  e=2.431E-01  Staphylococcus aureus
  8ufd-assembly1_A  TM=6.913E-01  e=6.854E-02  Mycobacterium tuberculosis
  7yr5-assembly1_A  TM=7.042E-01  e=2.188E-01  Homo sapiens
  6kkl-assembly1_A  TM=6.850E-01  e=4.426E+00  Escherichia coli K-12

Solvent-accessible surface area (backbone atoms only — not comparable to full-atom values): 6201 Å² total; per-residue (Å²): 132,86,54,70,64,62,58,53,51,51,51,53,51,52,51,51,51,50,45,46,48,34,45,43,54,61,55,53,49,51,68,79,47,42,67,57,48,31,67,76,68,68,46,50,76,66,55,56,49,49,36,53,47,27,20,54,50,20,23,52,53,21,41,60,62,60,70,68,61,80,50,70,97,40,53,72,59,44,27,51,49,14,49,52,47,26,54,52,38,56,55,52,55,78,74,57,87,51,67,72,56,46,33,52,41,28,18,53,30,17,25,22,30,20,47,56,74,109

Foldseek 3Di:
DPPPVVVVVVVVVVLVVLCCQLPVQLQVVCVVCVVVLCVVLVDDPVLSVLLNVLLVQLLVVLLVVVVPCPCVPVLVVLLVVLSVLSVVLSVVVVVDSDSVSSSVSSSSSSNSSNSNPD

pLDDT: mean 90.68, std 8.72, range [46.34, 97.75]

Radius of gyration: 16.22 Å; Cα contacts (8 Å, |Δi|>4): 125; chains: 1; bounding box: 37×21×58 Å

Secondary structure (DSSP, 8-state):
---HHHHHHHHHHHHHHHHIIIIIIIIITHHHHHHHHHHHS---HHHHHHHHHHHHHHHHHHHHHHTTSTTTTTHHHHHHHHHHHHHHHHHHHTT---HHHHHHHHHHHHHHHHHHH-

Mean predicted aligned error: 4.63 Å